Protein AF-A0A6M0IFN5-F1 (afdb_monomer_lite)

Radius of gyration: 17.45 Å; chains: 1; bounding box: 45×11×51 Å

pLDDT: mean 88.92, std 14.9, range [43.88, 98.56]

Foldseek 3Di:
DDDDDVVVVVVVVVVLVVLVVVLVVLVVVLVVLVVCVVVVVDDPVRSCVVNVVSVVSNVVSVVD

InterPro domains:
  IPR012657 23S rRNA-intervening sequence protein [PF05635] (6-62)
  IPR012657 23S rRNA-intervening sequence protein [TIGR02436] (6-64)
  IPR036583 23S rRNA-intervening sequence superfamily [G3DSA:1.20.1440.60] (3-64)
  IPR036583 23S rRNA-intervening sequence superfamily [SSF158446] (6-63)

Organism: NCBI:txid1987381

Structure (mmCIF, N/CA/C/O backbone):
data_AF-A0A6M0IFN5-F1
#
_entry.id   AF-A0A6M0IFN5-F1
#
loop_
_atom_site.group_PDB
_atom_site.id
_atom_site.type_symbol
_atom_site.label_atom_id
_atom_site.label_alt_id
_atom_site.label_comp_id
_atom_site.label_asym_id
_atom_site.label_entity_id
_atom_site.label_seq_id
_atom_site.pdbx_PDB_ins_code
_atom_site.Cartn_x
_atom_site.Cartn_y
_atom_site.Cartn_z
_atom_site.occupancy
_atom_site.B_iso_or_equiv
_atom_site.auth_seq_id
_atom_site.auth_comp_id
_atom_site.auth_asym_id
_atom_site.auth_atom_id
_atom_site.pdbx_PDB_model_num
ATOM 1 N N . MET A 1 1 ? 29.909 4.848 -36.634 1.00 43.88 1 MET A N 1
ATOM 2 C CA . MET A 1 1 ? 30.119 5.054 -35.182 1.00 43.88 1 MET A CA 1
ATOM 3 C C . MET A 1 1 ? 28.857 4.617 -34.439 1.00 43.88 1 MET A C 1
ATOM 5 O O . MET A 1 1 ? 27.796 5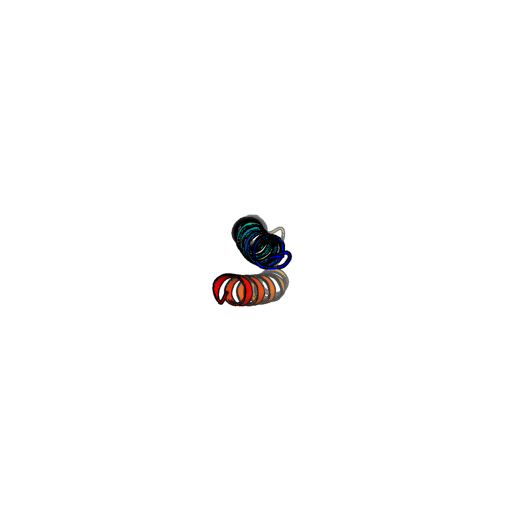.089 -34.829 1.00 43.88 1 MET A O 1
ATOM 9 N N . PRO A 1 2 ? 28.916 3.705 -33.450 1.00 49.56 2 PRO A N 1
ATOM 10 C CA . PRO A 1 2 ? 27.733 3.189 -32.768 1.00 49.56 2 PRO A CA 1
ATOM 11 C C . PRO A 1 2 ? 27.468 3.991 -31.484 1.00 49.56 2 PRO A C 1
ATOM 13 O O . PRO A 1 2 ? 27.741 3.527 -30.383 1.00 49.56 2 PRO A O 1
ATOM 16 N N . PHE A 1 3 ? 26.941 5.205 -31.614 1.00 49.34 3 PHE A N 1
ATOM 17 C CA . PHE A 1 3 ? 26.423 5.966 -30.474 1.00 49.34 3 PHE A CA 1
ATOM 18 C C . PHE A 1 3 ? 24.903 5.791 -30.460 1.00 49.34 3 PHE A C 1
ATOM 20 O O . PHE A 1 3 ? 24.218 6.363 -31.298 1.00 49.34 3 PHE A O 1
ATOM 27 N N . GL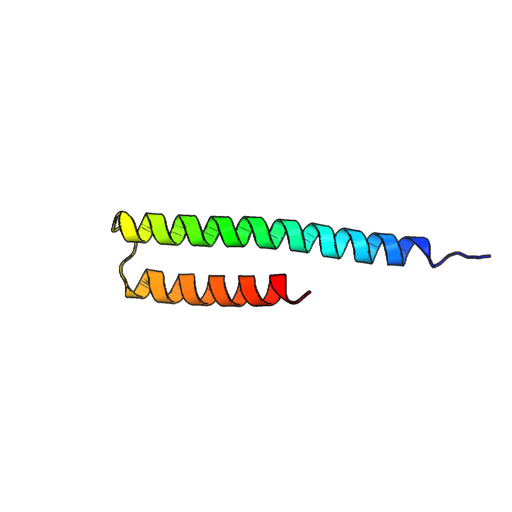Y A 1 4 ? 24.362 4.937 -29.587 1.00 57.47 4 GLY A N 1
ATOM 28 C CA . GLY A 1 4 ? 22.900 4.837 -29.457 1.00 57.47 4 GLY A CA 1
ATOM 29 C C . GLY A 1 4 ? 22.347 3.622 -28.718 1.00 57.47 4 GLY A C 1
ATOM 30 O O . GLY A 1 4 ? 21.215 3.676 -28.253 1.00 57.47 4 GLY A O 1
ATOM 31 N N . LYS A 1 5 ? 23.111 2.531 -28.563 1.00 54.06 5 LYS A N 1
ATOM 32 C CA . LYS A 1 5 ? 22.607 1.334 -27.860 1.00 54.06 5 LYS A CA 1
ATOM 33 C C . LYS A 1 5 ? 22.747 1.404 -26.334 1.00 54.06 5 LYS A C 1
ATOM 35 O O . LYS A 1 5 ? 21.856 0.927 -25.648 1.00 54.06 5 LYS A O 1
ATOM 40 N N . GLY A 1 6 ? 23.812 2.019 -25.810 1.00 57.47 6 GLY A N 1
ATOM 41 C CA . GLY A 1 6 ? 24.082 2.060 -24.362 1.00 57.47 6 GLY A CA 1
ATOM 42 C C . GLY A 1 6 ? 23.042 2.849 -23.561 1.00 57.47 6 GLY A C 1
ATOM 43 O O . GLY A 1 6 ? 22.459 2.313 -22.629 1.00 57.47 6 GLY A O 1
ATOM 44 N N . ALA A 1 7 ? 22.724 4.074 -23.993 1.00 62.44 7 ALA A N 1
ATOM 45 C CA . ALA A 1 7 ? 21.801 4.959 -23.273 1.00 62.44 7 ALA A CA 1
ATOM 46 C C . ALA A 1 7 ? 20.366 4.407 -23.163 1.00 62.44 7 ALA A C 1
ATOM 48 O O . ALA A 1 7 ? 19.674 4.670 -22.186 1.00 62.44 7 ALA A O 1
ATOM 49 N N . ARG A 1 8 ? 19.911 3.628 -24.154 1.00 62.22 8 ARG A N 1
ATOM 50 C CA . ARG A 1 8 ? 18.578 3.009 -24.129 1.00 62.22 8 ARG A CA 1
ATOM 51 C C . ARG A 1 8 ? 18.514 1.838 -23.146 1.00 62.22 8 ARG A C 1
ATOM 53 O O . ARG A 1 8 ? 17.555 1.736 -22.401 1.00 62.22 8 ARG A O 1
ATOM 60 N N . VAL A 1 9 ? 19.557 1.008 -23.101 1.00 63.91 9 VAL A N 1
ATOM 61 C CA . VAL A 1 9 ? 19.653 -0.119 -22.157 1.00 63.91 9 VAL A CA 1
ATOM 62 C C . VAL A 1 9 ? 19.775 0.380 -20.714 1.00 63.91 9 VAL A C 1
ATOM 64 O O . VAL A 1 9 ? 19.124 -0.164 -19.825 1.00 63.91 9 VAL A O 1
ATOM 67 N N . GLU A 1 10 ? 20.563 1.433 -20.476 1.00 65.06 10 GLU A N 1
ATOM 68 C CA . GLU A 1 10 ? 20.654 2.073 -19.156 1.00 65.06 10 GLU A CA 1
ATOM 69 C C . GLU A 1 10 ? 19.325 2.717 -18.738 1.00 65.06 10 GLU A C 1
ATOM 71 O O . GLU A 1 10 ? 18.908 2.531 -17.599 1.00 65.06 10 GLU A O 1
ATOM 76 N N . GLY A 1 11 ? 18.621 3.398 -19.652 1.00 78.88 11 GLY A N 1
ATOM 77 C CA . GLY A 1 11 ? 17.294 3.967 -19.390 1.00 78.88 11 GLY A CA 1
ATOM 78 C C . GLY A 1 11 ? 16.231 2.910 -19.075 1.00 78.88 11 GLY A C 1
ATOM 79 O O . GLY A 1 11 ? 15.490 3.065 -18.107 1.00 78.88 11 GLY A O 1
ATOM 80 N N . ASP A 1 12 ? 16.198 1.812 -19.835 1.00 80.00 12 ASP A N 1
ATOM 81 C CA . ASP A 1 12 ? 15.280 0.691 -19.596 1.00 80.00 12 ASP A CA 1
ATOM 82 C C . ASP A 1 12 ? 15.585 0.007 -18.244 1.00 80.00 12 ASP A C 1
ATOM 84 O O . ASP A 1 12 ? 14.675 -0.341 -17.494 1.00 80.00 12 ASP A O 1
ATOM 88 N N . THR A 1 13 ? 16.867 -0.127 -17.881 1.0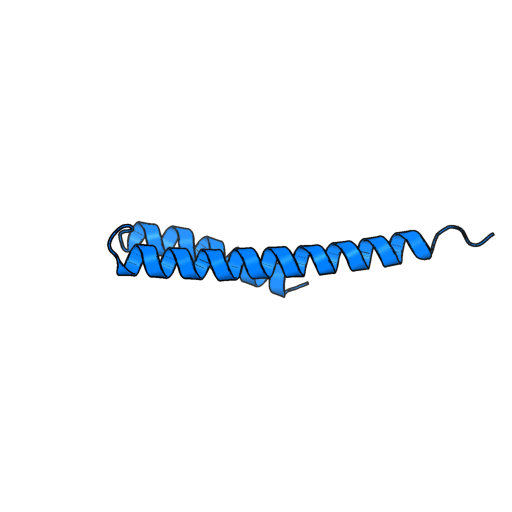0 87.69 13 THR A N 1
ATOM 89 C CA . THR A 1 13 ? 17.288 -0.725 -16.599 1.00 87.69 13 THR A CA 1
ATOM 90 C C . THR A 1 13 ? 16.974 0.180 -15.405 1.00 87.69 13 THR A C 1
ATOM 92 O O . THR A 1 13 ? 16.461 -0.295 -14.392 1.00 87.69 13 THR A O 1
ATOM 95 N N . ASP A 1 14 ? 17.250 1.483 -15.512 1.00 89.69 14 ASP A N 1
ATOM 96 C CA . ASP A 1 14 ? 16.929 2.469 -14.472 1.00 89.69 14 ASP A CA 1
ATOM 97 C C . ASP A 1 14 ? 15.413 2.584 -14.258 1.00 89.69 14 ASP A C 1
ATOM 99 O O . ASP A 1 14 ? 14.952 2.660 -13.118 1.00 89.69 14 ASP A O 1
ATOM 103 N N . PHE A 1 15 ? 14.627 2.512 -15.337 1.00 89.62 15 PHE A N 1
ATOM 104 C CA . PHE A 1 15 ? 13.170 2.483 -15.263 1.00 89.62 15 PHE A CA 1
ATOM 105 C C . PHE A 1 15 ? 12.660 1.268 -14.473 1.00 89.62 15 PHE A C 1
ATOM 107 O O . PHE A 1 15 ? 11.923 1.443 -13.502 1.00 89.62 15 PHE A O 1
ATOM 114 N N . ILE A 1 16 ? 13.108 0.053 -14.810 1.00 92.19 16 ILE A N 1
ATOM 115 C CA . ILE A 1 16 ? 12.726 -1.177 -14.091 1.00 92.19 16 ILE A CA 1
ATOM 116 C C . ILE A 1 16 ? 13.181 -1.137 -12.626 1.00 92.19 16 ILE A C 1
ATOM 118 O O . ILE A 1 16 ? 12.429 -1.511 -11.726 1.00 92.19 16 ILE A O 1
A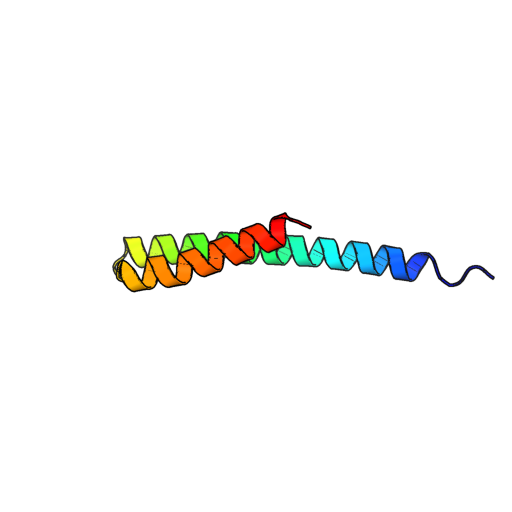TOM 122 N N . HIS A 1 17 ? 14.390 -0.642 -12.354 1.00 92.81 17 HIS A N 1
ATOM 123 C CA . HIS A 1 17 ? 14.883 -0.503 -10.986 1.00 92.81 17 HIS A CA 1
ATOM 124 C C . HIS A 1 17 ? 14.004 0.448 -10.154 1.00 92.81 17 HIS A C 1
ATOM 126 O O . HIS A 1 17 ? 13.643 0.129 -9.019 1.00 92.81 17 HIS A O 1
ATOM 132 N N . LYS A 1 18 ? 13.598 1.587 -10.729 1.00 94.25 18 LYS A N 1
ATOM 133 C CA . LYS A 1 18 ? 12.683 2.540 -10.084 1.00 94.25 18 LYS A CA 1
ATOM 134 C C . LYS A 1 18 ? 11.285 1.964 -9.875 1.00 94.25 18 LYS A C 1
ATOM 136 O O . LYS A 1 18 ? 10.698 2.221 -8.827 1.00 94.25 18 LYS A O 1
ATOM 141 N N . LEU A 1 19 ? 10.776 1.153 -10.805 1.00 95.06 19 LEU A N 1
ATOM 142 C CA . LEU A 1 19 ? 9.522 0.418 -10.609 1.00 95.06 19 LEU A CA 1
ATOM 143 C C . LEU A 1 19 ? 9.621 -0.568 -9.440 1.00 95.06 19 LEU A C 1
ATOM 145 O O . LEU A 1 19 ? 8.712 -0.629 -8.617 1.00 95.06 19 LEU A O 1
ATOM 149 N N . GLY A 1 20 ? 10.749 -1.269 -9.304 1.00 95.38 20 GLY A N 1
ATOM 150 C CA . GLY A 1 20 ? 10.999 -2.149 -8.163 1.00 95.38 20 GLY A CA 1
ATOM 151 C C . GLY A 1 20 ? 11.025 -1.411 -6.819 1.00 95.38 20 GLY A C 1
ATOM 152 O O . GLY A 1 20 ? 10.545 -1.945 -5.821 1.00 95.38 20 GLY A O 1
ATOM 153 N N . ILE A 1 21 ? 11.546 -0.180 -6.780 1.00 96.38 21 ILE A N 1
ATOM 154 C CA . ILE A 1 21 ? 11.469 0.681 -5.588 1.00 96.38 21 ILE A CA 1
ATOM 155 C C . ILE A 1 21 ? 10.017 1.089 -5.329 1.00 96.38 21 ILE A C 1
ATOM 157 O O . ILE A 1 21 ? 9.517 0.870 -4.231 1.00 96.38 21 ILE A O 1
ATOM 161 N N . ALA A 1 22 ? 9.315 1.609 -6.339 1.00 96.12 22 ALA A N 1
ATOM 162 C CA . ALA A 1 22 ? 7.924 2.039 -6.205 1.00 96.12 22 ALA A CA 1
ATOM 163 C C . ALA A 1 22 ? 7.004 0.907 -5.720 1.00 96.12 22 ALA A C 1
ATOM 165 O O . ALA A 1 22 ? 6.113 1.143 -4.908 1.00 96.12 22 ALA A O 1
ATOM 166 N N . GLN A 1 23 ? 7.245 -0.326 -6.173 1.00 96.44 23 GLN A N 1
ATOM 167 C CA . GLN A 1 23 ? 6.514 -1.497 -5.705 1.00 96.44 23 GLN A CA 1
ATOM 168 C C . GLN A 1 23 ? 6.714 -1.720 -4.201 1.00 96.44 23 GLN A C 1
ATOM 170 O O . GLN A 1 23 ? 5.731 -1.912 -3.492 1.00 96.44 23 GLN A O 1
ATOM 175 N N . LYS A 1 24 ? 7.963 -1.669 -3.714 1.00 96.62 24 LYS A N 1
ATOM 176 C CA . LYS A 1 24 ? 8.284 -1.860 -2.290 1.00 96.62 24 LYS A CA 1
ATOM 177 C C . LYS A 1 24 ? 7.635 -0.792 -1.416 1.00 96.62 24 LYS A C 1
ATOM 179 O O . LYS A 1 24 ? 6.971 -1.131 -0.447 1.00 96.62 24 LYS A O 1
ATOM 184 N N . GLU A 1 25 ? 7.760 0.475 -1.803 1.00 97.38 25 GLU A N 1
ATOM 185 C CA . GLU A 1 25 ? 7.152 1.603 -1.083 1.00 97.38 25 GLU A CA 1
ATOM 186 C C . GLU A 1 25 ? 5.615 1.494 -1.048 1.00 97.38 25 GLU A C 1
ATOM 188 O O . GLU A 1 25 ? 4.969 1.821 -0.050 1.00 97.38 25 GLU A O 1
ATOM 193 N N . CYS A 1 26 ? 5.005 1.000 -2.131 1.00 96.81 26 CYS A N 1
ATOM 194 C CA . CYS A 1 26 ? 3.562 0.787 -2.204 1.00 96.81 26 CYS A CA 1
ATOM 195 C C . CYS A 1 26 ? 3.108 -0.393 -1.329 1.00 96.81 26 CYS A C 1
ATOM 197 O O . CYS A 1 26 ? 2.144 -0.245 -0.579 1.00 96.81 26 CYS A O 1
ATOM 199 N N . ASP A 1 27 ? 3.828 -1.522 -1.360 1.00 95.69 27 ASP A N 1
ATOM 200 C CA . ASP A 1 27 ? 3.584 -2.666 -0.471 1.00 95.69 27 ASP A CA 1
ATOM 201 C C . ASP A 1 27 ? 3.713 -2.237 1.016 1.00 95.69 27 ASP A C 1
ATOM 203 O O . ASP A 1 27 ? 2.849 -2.566 1.833 1.00 95.69 27 ASP A O 1
ATOM 207 N N . GLU A 1 28 ? 4.725 -1.431 1.369 1.00 97.75 28 GLU A N 1
ATOM 208 C CA . GLU A 1 28 ? 4.886 -0.863 2.720 1.00 97.75 28 GLU A CA 1
ATOM 209 C C . GLU A 1 28 ? 3.745 0.093 3.101 1.00 97.75 28 GLU A C 1
ATOM 211 O O . GLU A 1 28 ? 3.250 0.059 4.229 1.00 97.75 28 GLU A O 1
ATOM 216 N N . THR A 1 29 ? 3.275 0.920 2.164 1.00 97.62 29 THR A N 1
ATOM 217 C CA . THR A 1 29 ? 2.133 1.818 2.389 1.00 97.62 29 THR A CA 1
ATOM 218 C C . THR A 1 29 ? 0.857 1.034 2.704 1.00 97.62 29 THR A C 1
ATOM 220 O O . THR A 1 29 ? 0.146 1.386 3.646 1.00 97.62 29 THR A O 1
ATOM 223 N N . CYS A 1 30 ? 0.576 -0.048 1.971 1.00 97.19 30 CYS A N 1
ATOM 224 C CA . CYS A 1 30 ? -0.568 -0.922 2.247 1.00 97.19 30 CYS A CA 1
ATOM 225 C C . CYS A 1 30 ? -0.499 -1.510 3.663 1.00 97.19 30 CYS A C 1
ATOM 227 O O . CYS A 1 30 ? -1.481 -1.438 4.403 1.00 97.19 30 CYS A O 1
ATOM 229 N N . TYR A 1 31 ? 0.677 -1.988 4.081 1.00 97.19 31 TYR A N 1
ATOM 230 C CA . TYR A 1 31 ? 0.894 -2.474 5.445 1.00 97.19 31 TYR A CA 1
ATOM 231 C C . TYR A 1 31 ? 0.601 -1.397 6.505 1.00 97.19 31 TYR A C 1
ATOM 233 O O . TYR A 1 31 ? -0.084 -1.660 7.497 1.00 97.19 31 TYR A O 1
ATOM 241 N N . TRP A 1 32 ? 1.057 -0.158 6.295 1.00 98.44 32 TRP A N 1
ATOM 242 C CA . TRP A 1 32 ? 0.751 0.938 7.218 1.00 98.44 32 TRP A CA 1
ATOM 243 C C . TRP A 1 32 ? -0.745 1.257 7.281 1.00 98.44 32 TRP A C 1
ATOM 245 O O . TRP A 1 32 ? -1.261 1.511 8.370 1.00 98.44 32 TRP A O 1
ATOM 255 N N . LEU A 1 33 ? -1.463 1.207 6.156 1.00 98.31 33 LEU A N 1
ATOM 256 C CA . LEU A 1 33 ? -2.916 1.401 6.133 1.00 98.31 33 LEU A CA 1
ATOM 257 C C . LEU A 1 33 ? -3.644 0.316 6.936 1.00 98.31 33 LEU A C 1
ATOM 259 O O . LEU A 1 33 ? -4.558 0.636 7.701 1.00 98.31 33 LEU A O 1
ATOM 263 N N . GLU A 1 34 ? -3.227 -0.946 6.807 1.00 97.62 34 GLU A N 1
ATOM 264 C CA . GLU A 1 34 ? -3.780 -2.057 7.590 1.00 97.62 34 GLU A CA 1
ATOM 265 C C . GLU A 1 34 ? -3.557 -1.847 9.091 1.00 97.62 34 GLU A C 1
ATOM 267 O O . GLU A 1 34 ? -4.489 -2.002 9.883 1.00 97.62 34 GLU A O 1
ATOM 272 N N . LEU A 1 35 ? -2.353 -1.422 9.488 1.00 98.50 35 LEU A N 1
ATOM 273 C CA . LEU A 1 35 ? -2.028 -1.147 10.886 1.00 98.50 35 LEU A CA 1
ATOM 274 C C . LEU A 1 35 ? -2.826 0.040 11.444 1.00 98.50 35 LEU A C 1
ATOM 276 O O . LEU A 1 35 ? -3.334 -0.031 12.566 1.00 98.50 35 LEU A O 1
ATOM 280 N N . LEU A 1 36 ? -2.973 1.120 10.673 1.00 98.56 36 LEU A N 1
ATOM 281 C CA . LEU A 1 36 ? -3.768 2.290 11.059 1.00 98.56 36 LEU A CA 1
ATOM 282 C C . LEU A 1 36 ? -5.252 1.941 11.235 1.00 98.56 36 LEU A C 1
ATOM 284 O O . LEU A 1 36 ? -5.888 2.415 12.178 1.00 98.56 36 LEU A O 1
ATOM 288 N N . ARG A 1 37 ? -5.804 1.071 10.382 1.00 98.19 37 ARG A N 1
ATOM 289 C CA . ARG A 1 37 ? -7.156 0.523 10.565 1.00 98.19 37 ARG A CA 1
ATOM 290 C C . ARG A 1 37 ? -7.237 -0.347 11.820 1.00 98.19 37 ARG A C 1
ATOM 292 O O . ARG A 1 37 ? -8.143 -0.166 12.629 1.00 98.19 37 ARG A O 1
ATOM 299 N N . ALA A 1 38 ? -6.285 -1.263 12.007 1.00 98.19 38 ALA A N 1
ATOM 300 C CA . ALA A 1 38 ? -6.250 -2.185 13.146 1.00 98.19 38 ALA A CA 1
ATOM 301 C C . ALA A 1 38 ? -6.108 -1.470 14.500 1.00 98.19 38 ALA A C 1
ATOM 303 O O . ALA A 1 38 ? -6.510 -2.008 15.528 1.00 98.19 38 ALA A O 1
ATOM 304 N N . THR A 1 39 ? -5.554 -0.257 14.499 1.00 98.31 39 THR A N 1
ATOM 305 C CA . THR A 1 39 ? -5.388 0.595 15.684 1.00 98.31 39 THR A CA 1
ATOM 306 C C . THR A 1 39 ? -6.443 1.700 15.784 1.00 98.31 39 THR A C 1
ATOM 308 O O . THR A 1 39 ? -6.305 2.601 16.609 1.00 98.31 39 THR A O 1
ATOM 311 N N . ASN A 1 40 ? -7.510 1.629 14.975 1.00 97.44 40 ASN A N 1
ATOM 312 C CA . ASN A 1 40 ? -8.633 2.571 14.971 1.00 97.44 40 ASN A CA 1
ATOM 313 C C . ASN A 1 40 ? -8.244 4.038 14.682 1.00 97.44 40 ASN A C 1
ATOM 315 O O . ASN A 1 40 ? -8.997 4.949 15.025 1.00 97.44 40 ASN A O 1
ATOM 319 N N . TYR A 1 41 ? -7.105 4.277 14.024 1.00 98.31 41 TYR A N 1
ATOM 320 C CA . TYR A 1 41 ? -6.728 5.602 13.512 1.00 98.31 41 TYR A CA 1
ATOM 321 C C . TYR A 1 41 ? -7.449 5.951 12.206 1.00 98.31 41 TYR A C 1
ATOM 323 O O . TYR A 1 41 ? -7.640 7.129 11.910 1.00 98.31 41 TYR A O 1
ATOM 331 N N . LEU A 1 42 ? -7.844 4.936 11.433 1.00 98.38 42 LEU A N 1
ATOM 332 C CA . LEU A 1 42 ? -8.694 5.073 10.254 1.00 98.38 42 LEU A CA 1
ATOM 333 C C . LEU A 1 42 ? -10.008 4.336 10.489 1.00 98.38 42 LEU A C 1
ATOM 335 O O . LEU A 1 42 ? -10.009 3.184 10.932 1.00 98.38 42 LEU A O 1
ATOM 339 N N . ASP A 1 43 ? -11.122 4.985 10.155 1.00 97.75 43 ASP A N 1
ATOM 340 C CA . ASP A 1 43 ? -12.397 4.286 10.039 1.00 97.75 43 ASP A CA 1
ATOM 341 C C . ASP A 1 43 ? -12.452 3.440 8.754 1.00 97.75 43 ASP A C 1
ATOM 343 O O . ASP A 1 43 ? -11.634 3.584 7.841 1.00 97.75 43 ASP A O 1
ATOM 347 N N . GLU A 1 44 ? -13.433 2.538 8.675 1.00 97.25 44 GLU A N 1
ATOM 348 C CA . GLU A 1 44 ? -13.587 1.617 7.544 1.00 97.25 44 GLU A CA 1
ATOM 349 C C . GLU A 1 44 ? -13.667 2.345 6.197 1.00 97.25 44 GLU A C 1
ATOM 351 O O . GLU A 1 44 ? -13.076 1.908 5.213 1.00 97.25 44 GLU A O 1
ATOM 356 N N . LYS A 1 45 ? -14.379 3.475 6.140 1.00 98.12 45 LYS A N 1
ATOM 357 C CA . LYS A 1 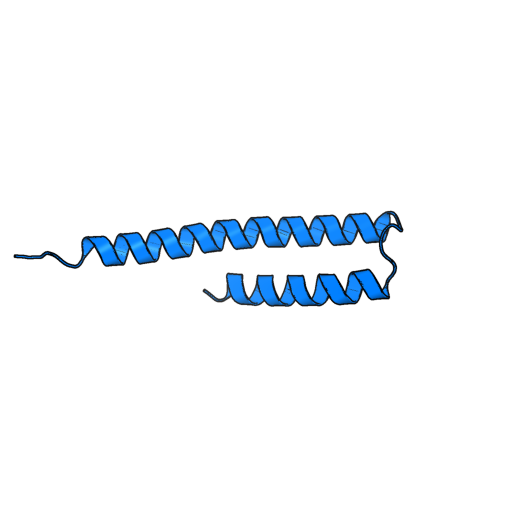45 ? -14.592 4.212 4.894 1.00 98.12 45 LYS A CA 1
ATOM 358 C C . LYS A 1 45 ? -13.295 4.872 4.435 1.00 98.12 45 LYS A C 1
ATOM 360 O O . LYS A 1 45 ? -12.991 4.843 3.243 1.00 98.12 45 LYS A O 1
ATOM 365 N N . GLN A 1 46 ? -12.538 5.451 5.364 1.00 98.12 46 GLN A N 1
ATOM 366 C CA . GLN A 1 46 ? -11.227 6.034 5.085 1.00 98.12 46 GLN A CA 1
ATOM 367 C C . GLN A 1 46 ? -10.233 4.963 4.629 1.00 98.12 46 GLN A C 1
ATOM 369 O O . GLN A 1 46 ? -9.591 5.138 3.595 1.00 98.12 46 GLN A O 1
ATOM 374 N N . PHE A 1 47 ? -10.150 3.841 5.353 1.00 98.44 47 PHE A N 1
ATOM 375 C CA . PHE A 1 47 ? -9.273 2.729 4.992 1.00 98.44 47 P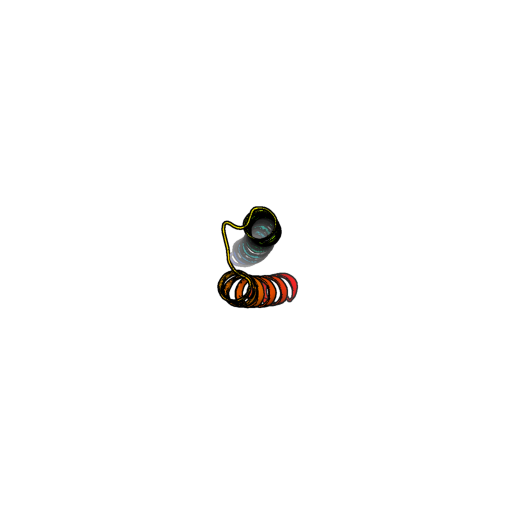HE A CA 1
ATOM 376 C C . PHE A 1 47 ? -9.605 2.188 3.601 1.00 98.44 47 PHE A C 1
ATOM 378 O O . PHE A 1 47 ? -8.725 2.148 2.748 1.00 98.44 47 PHE A O 1
ATOM 385 N N . VAL A 1 48 ? -10.867 1.829 3.341 1.00 98.12 48 VAL A N 1
ATOM 386 C CA . VAL A 1 48 ? -11.282 1.249 2.054 1.00 98.12 48 VAL A CA 1
ATOM 387 C C . VAL A 1 48 ? -11.001 2.205 0.898 1.00 98.12 48 VAL A C 1
ATOM 389 O O . VAL A 1 48 ? -10.507 1.762 -0.134 1.00 98.12 48 VAL A O 1
ATOM 392 N N . SER A 1 49 ? -11.268 3.505 1.065 1.00 98.06 49 SER A N 1
ATOM 393 C CA . SER A 1 49 ? -11.000 4.493 0.015 1.00 98.06 49 SER A CA 1
ATOM 394 C C . SER A 1 49 ? -9.515 4.556 -0.342 1.00 98.06 49 SER A C 1
ATOM 396 O O . SER A 1 49 ? -9.175 4.499 -1.517 1.00 98.06 49 SER A O 1
ATOM 398 N N . ILE A 1 50 ? -8.632 4.666 0.655 1.00 97.75 50 ILE A N 1
ATOM 399 C CA . ILE A 1 50 ? -7.195 4.868 0.417 1.00 97.75 50 ILE A CA 1
ATOM 400 C C . ILE A 1 50 ? -6.524 3.554 -0.006 1.00 97.75 50 ILE A C 1
ATOM 402 O O . ILE A 1 50 ? -5.690 3.537 -0.909 1.00 97.75 50 ILE A O 1
ATOM 406 N N . HIS A 1 51 ? -6.903 2.439 0.620 1.00 97.69 51 HIS A N 1
ATOM 407 C CA . HIS A 1 51 ? -6.360 1.121 0.307 1.00 97.69 51 HIS A CA 1
ATOM 408 C C . HIS A 1 51 ? -6.726 0.680 -1.115 1.00 97.69 51 HIS A C 1
ATOM 410 O O . HIS A 1 51 ? -5.883 0.125 -1.814 1.00 97.69 51 HIS A O 1
ATOM 416 N N . ALA A 1 52 ? -7.949 0.965 -1.581 1.00 97.00 52 ALA A N 1
ATOM 417 C CA . ALA A 1 52 ? -8.347 0.660 -2.954 1.00 97.00 52 ALA A CA 1
ATOM 418 C C . ALA A 1 52 ? -7.472 1.394 -3.986 1.00 97.00 52 ALA A C 1
ATOM 420 O O . ALA A 1 52 ? -7.037 0.781 -4.963 1.00 97.00 52 ALA A O 1
ATOM 421 N N . ASP A 1 53 ? -7.164 2.673 -3.751 1.00 97.62 53 ASP A N 1
ATOM 422 C CA . ASP A 1 53 ? -6.270 3.446 -4.619 1.00 97.62 53 ASP A CA 1
ATOM 423 C C . ASP A 1 53 ? -4.842 2.873 -4.602 1.00 97.62 53 ASP A C 1
ATOM 425 O O . ASP A 1 53 ? -4.232 2.686 -5.660 1.00 97.62 53 ASP A O 1
ATOM 429 N N . ALA A 1 54 ? -4.325 2.520 -3.419 1.00 96.62 54 ALA A N 1
ATOM 430 C CA . ALA A 1 54 ? -3.011 1.894 -3.271 1.00 96.62 54 ALA A CA 1
ATOM 431 C C . ALA A 1 54 ? -2.924 0.540 -4.004 1.00 96.62 54 ALA A C 1
ATOM 433 O O . ALA A 1 54 ? -1.953 0.281 -4.716 1.00 96.62 54 ALA A O 1
ATOM 434 N N . GLU A 1 55 ? -3.961 -0.300 -3.929 1.00 94.94 55 GLU A N 1
ATOM 435 C CA . GLU A 1 55 ? -4.009 -1.571 -4.661 1.00 94.94 55 GLU A CA 1
ATOM 436 C C . GLU A 1 55 ? -4.017 -1.388 -6.182 1.00 94.94 55 GLU A C 1
ATOM 438 O O . GLU A 1 55 ? -3.411 -2.183 -6.908 1.00 94.94 55 GLU A O 1
ATOM 443 N N . VAL A 1 56 ? -4.708 -0.364 -6.690 1.00 96.00 56 VAL A N 1
ATOM 444 C CA . VAL A 1 56 ? -4.697 -0.051 -8.125 1.00 96.00 56 VAL A CA 1
ATOM 445 C C . VAL A 1 56 ? -3.296 0.369 -8.560 1.00 96.00 56 VAL A C 1
ATOM 447 O O . VAL A 1 56 ? -2.796 -0.149 -9.561 1.00 96.00 56 VAL A O 1
ATOM 450 N N . LEU A 1 57 ? -2.630 1.239 -7.796 1.00 94.62 57 LEU A N 1
ATOM 451 C CA . LEU A 1 57 ? -1.251 1.650 -8.073 1.00 94.62 57 LEU A CA 1
ATOM 452 C C . LEU A 1 57 ? -0.295 0.454 -8.070 1.00 94.62 57 LEU A C 1
ATOM 454 O O . LEU A 1 57 ? 0.495 0.296 -9.000 1.00 94.62 57 LEU A O 1
ATOM 458 N N . LEU A 1 58 ? -0.419 -0.439 -7.089 1.00 92.94 58 LEU A N 1
ATOM 459 C CA . LEU A 1 58 ? 0.402 -1.640 -6.999 1.00 92.94 58 LEU A CA 1
ATOM 460 C C . LEU A 1 58 ? 0.222 -2.563 -8.212 1.00 92.94 58 LEU A C 1
ATOM 462 O O . LEU A 1 58 ? 1.202 -3.082 -8.749 1.00 92.94 58 LEU A O 1
ATOM 466 N N . LYS A 1 59 ? -1.022 -2.756 -8.673 1.00 93.69 59 LYS A N 1
ATOM 467 C CA . LYS A 1 59 ? -1.324 -3.547 -9.880 1.00 93.69 59 LYS A CA 1
ATOM 468 C C . LYS A 1 59 ? -0.714 -2.922 -11.130 1.00 93.69 59 LYS A C 1
ATOM 470 O O . LYS A 1 59 ? -0.174 -3.650 -11.960 1.00 93.69 59 LYS A O 1
ATOM 475 N N . LEU A 1 60 ? -0.771 -1.596 -11.257 1.00 94.38 60 LEU A N 1
ATOM 476 C CA . LEU A 1 60 ? -0.159 -0.880 -12.376 1.00 94.38 60 LEU A CA 1
ATOM 477 C C . LEU A 1 60 ? 1.363 -1.041 -12.375 1.00 94.38 60 LEU A C 1
ATOM 479 O O . LEU A 1 60 ? 1.923 -1.365 -13.416 1.00 94.38 60 LEU A O 1
ATOM 483 N N . ILE A 1 61 ? 2.016 -0.885 -11.220 1.00 92.81 61 ILE A N 1
ATOM 484 C CA . ILE A 1 61 ? 3.473 -1.037 -11.089 1.00 92.81 61 ILE A CA 1
ATOM 485 C C . ILE A 1 61 ? 3.909 -2.467 -11.437 1.00 92.81 61 ILE A C 1
ATOM 487 O O . ILE A 1 61 ? 4.860 -2.641 -12.189 1.00 92.81 61 ILE A O 1
ATOM 491 N N . LYS A 1 62 ? 3.184 -3.488 -10.955 1.00 88.75 62 LYS A N 1
ATOM 492 C CA . LYS A 1 62 ? 3.478 -4.911 -11.222 1.00 88.75 62 LYS A CA 1
ATOM 493 C C . LYS A 1 62 ? 3.204 -5.358 -12.666 1.00 88.75 62 LYS A C 1
ATOM 495 O O . LYS A 1 62 ? 3.547 -6.481 -13.017 1.00 88.75 62 LYS A O 1
ATOM 500 N N . SER A 1 63 ? 2.537 -4.533 -13.474 1.00 87.50 63 SER A N 1
ATOM 501 C CA . SER A 1 63 ? 2.185 -4.867 -14.863 1.00 87.50 63 SER A CA 1
ATOM 502 C C . SER A 1 63 ? 3.272 -4.494 -15.883 1.00 87.50 63 SER A C 1
ATOM 504 O O . SER A 1 63 ? 3.082 -4.751 -17.073 1.00 87.50 63 SER A O 1
ATOM 506 N N . TYR A 1 64 ? 4.374 -3.886 -15.433 1.00 76.06 64 TYR A N 1
ATOM 507 C CA . TYR A 1 64 ? 5.567 -3.561 -16.223 1.00 76.06 64 TYR A CA 1
ATOM 508 C C . TYR A 1 64 ? 6.716 -4.510 -15.878 1.00 76.06 64 TYR A C 1
ATOM 510 O O . TYR A 1 64 ? 7.487 -4.833 -16.809 1.00 76.06 64 TYR A O 1
#

Sequence (64 aa):
MPFGKGARVEGDTDFIHKLGIAQKECDETCYWLELLRATNYLDEKQFVSIHADAEVLLKLIKSY

Secondary structure (DSSP, 8-state):
---SHHHHHHHHHHHHHHHHHHHHHHHHHHHHHHHHHHTTSS-HHHHHHHHHHHHHHHHHHTT-